Protein AF-A0A852LF50-F1 (afdb_monomer_lite)

Secondary structure (DSSP, 8-state):
----PPP-------TTB-EEEEEEEEGGGG-SS-----EEEEEEEESB--PPP-HHHHHHHHHHHTT---------

Organism: Urocolius indicus (NCBI:txid458196)

Structure (mmCIF, N/CA/C/O backbone):
data_AF-A0A852LF50-F1
#
_entry.id   AF-A0A852LF50-F1
#
loop_
_atom_site.group_PDB
_atom_site.id
_atom_site.type_symbol
_atom_site.label_atom_id
_atom_site.label_alt_id
_atom_site.label_comp_id
_atom_site.label_asym_id
_atom_site.label_entity_id
_atom_site.label_seq_id
_atom_site.pdbx_PDB_ins_code
_atom_site.Cartn_x
_atom_site.Cartn_y
_atom_site.Cartn_z
_atom_site.occupancy
_atom_site.B_iso_or_equiv
_atom_site.auth_seq_id
_atom_site.auth_comp_id
_atom_site.auth_asym_id
_atom_site.auth_atom_id
_atom_site.pdbx_PDB_model_num
ATOM 1 N N . GLY A 1 1 ? 25.655 30.651 5.791 1.00 36.09 1 GLY A N 1
ATOM 2 C CA . GLY A 1 1 ? 24.470 30.947 4.966 1.00 36.09 1 GLY A CA 1
ATOM 3 C C . GLY A 1 1 ? 24.173 29.691 4.194 1.00 36.09 1 GLY A C 1
ATOM 4 O O . GLY A 1 1 ? 25.119 29.152 3.641 1.00 36.09 1 GLY A O 1
ATOM 5 N N . GLY A 1 2 ? 22.954 29.172 4.323 1.00 42.09 2 GLY A N 1
ATOM 6 C CA . GLY A 1 2 ? 22.595 27.791 3.998 1.00 42.09 2 GLY A CA 1
ATOM 7 C C . GLY A 1 2 ? 22.827 27.379 2.547 1.00 42.09 2 GLY A C 1
ATOM 8 O O . GLY A 1 2 ? 22.749 28.191 1.628 1.00 42.09 2 GLY A O 1
ATOM 9 N N . ASP A 1 3 ? 23.105 26.093 2.381 1.00 45.78 3 ASP A N 1
ATOM 10 C CA . ASP A 1 3 ? 22.992 25.363 1.133 1.00 45.78 3 ASP A CA 1
ATOM 11 C C . ASP A 1 3 ? 21.506 25.188 0.784 1.00 45.78 3 ASP A C 1
ATOM 13 O O . ASP A 1 3 ? 20.805 24.329 1.311 1.00 45.78 3 ASP A O 1
ATOM 17 N N . GLU A 1 4 ? 20.991 26.022 -0.115 1.00 51.88 4 GLU A N 1
ATOM 18 C CA . GLU A 1 4 ? 19.752 25.697 -0.819 1.00 51.88 4 GLU A CA 1
ATOM 19 C C . GLU A 1 4 ? 20.085 24.628 -1.866 1.00 51.88 4 GLU A C 1
ATOM 21 O O . GLU A 1 4 ? 20.419 24.914 -3.017 1.00 51.88 4 GLU A O 1
ATOM 26 N N . GLY A 1 5 ? 20.073 23.367 -1.424 1.00 54.25 5 GLY A N 1
ATOM 27 C CA . GLY A 1 5 ? 20.089 22.216 -2.318 1.00 54.25 5 GLY A CA 1
ATOM 28 C C . GLY A 1 5 ? 18.926 22.290 -3.322 1.00 54.25 5 GLY A C 1
ATOM 29 O O . GLY A 1 5 ? 17.895 22.902 -3.030 1.00 54.25 5 GLY A O 1
ATOM 30 N N . PRO A 1 6 ? 19.073 21.693 -4.520 1.00 61.03 6 PRO A N 1
ATOM 31 C CA . PRO A 1 6 ? 18.065 21.781 -5.572 1.00 61.03 6 PRO A CA 1
ATOM 32 C C . PRO A 1 6 ? 16.700 21.294 -5.066 1.00 61.03 6 PRO A C 1
ATOM 34 O O . PRO A 1 6 ? 16.655 20.404 -4.210 1.00 61.03 6 PRO A O 1
ATOM 37 N N . PRO A 1 7 ? 15.584 21.838 -5.594 1.00 54.38 7 PRO A N 1
ATOM 38 C CA . PRO A 1 7 ? 14.255 21.432 -5.173 1.00 54.38 7 PRO A CA 1
ATOM 39 C C . PRO A 1 7 ? 14.151 19.925 -5.371 1.00 54.38 7 PRO A C 1
ATOM 41 O O . PRO A 1 7 ? 14.285 19.427 -6.491 1.00 54.38 7 PRO A O 1
ATOM 44 N N . PHE A 1 8 ? 13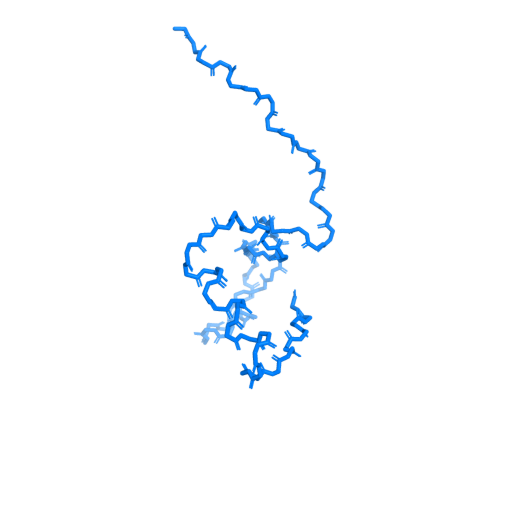.957 19.190 -4.274 1.00 53.97 8 PHE A N 1
ATOM 45 C CA . PHE A 1 8 ? 13.529 17.802 -4.339 1.00 53.97 8 PHE A CA 1
ATOM 46 C C . PHE A 1 8 ? 12.393 17.763 -5.353 1.00 53.97 8 PHE A C 1
ATOM 48 O O . PHE A 1 8 ? 11.395 18.457 -5.165 1.00 53.97 8 PHE A O 1
ATOM 55 N N . SER A 1 9 ? 12.588 17.041 -6.459 1.00 47.81 9 SER A N 1
ATOM 56 C CA . SER A 1 9 ? 11.557 16.837 -7.469 1.00 47.81 9 SER A CA 1
ATOM 57 C C . SER A 1 9 ? 10.386 16.153 -6.777 1.00 47.81 9 SER A C 1
ATOM 59 O O . SER A 1 9 ? 10.326 14.931 -6.661 1.00 47.81 9 SER A O 1
ATOM 61 N N . SER A 1 10 ? 9.471 16.957 -6.248 1.00 56.78 10 SER A N 1
ATOM 62 C CA . SER A 1 10 ? 8.219 16.547 -5.638 1.00 56.78 10 SER A CA 1
ATOM 63 C C . SER A 1 10 ? 7.232 16.263 -6.759 1.00 56.78 10 SER A C 1
ATOM 65 O O . SER A 1 10 ? 6.138 16.817 -6.831 1.00 56.78 10 SER A O 1
ATOM 67 N N . SER A 1 11 ? 7.634 15.368 -7.663 1.00 55.19 11 SER A N 1
ATOM 68 C CA . SER A 1 11 ? 6.658 14.662 -8.474 1.00 55.19 11 SER A CA 1
ATOM 69 C C . SER A 1 11 ? 5.717 13.962 -7.487 1.00 55.19 11 SER A C 1
ATOM 71 O O . SER A 1 11 ? 6.212 13.288 -6.574 1.00 55.19 11 SER A O 1
ATOM 73 N N . PRO A 1 12 ? 4.390 14.157 -7.586 1.00 57.69 12 PRO A N 1
ATOM 74 C CA . PRO A 1 12 ? 3.453 13.501 -6.687 1.00 57.69 12 PRO A CA 1
ATOM 75 C C . PRO A 1 12 ? 3.724 11.994 -6.715 1.00 57.69 12 PRO A C 1
ATOM 77 O O . PRO A 1 12 ? 4.005 11.460 -7.796 1.00 57.69 12 PRO A O 1
ATOM 80 N N . PRO A 1 13 ? 3.692 11.303 -5.560 1.00 56.28 13 PRO A N 1
ATOM 81 C CA . PRO A 1 13 ? 3.953 9.877 -5.529 1.00 56.28 13 PRO A CA 1
ATOM 82 C C . PRO A 1 13 ? 2.953 9.201 -6.463 1.00 56.28 13 PRO A C 1
ATOM 84 O O . PRO A 1 13 ? 1.745 9.221 -6.226 1.00 56.28 13 PRO A O 1
ATOM 87 N N . SER A 1 14 ? 3.452 8.626 -7.558 1.00 63.56 14 SER A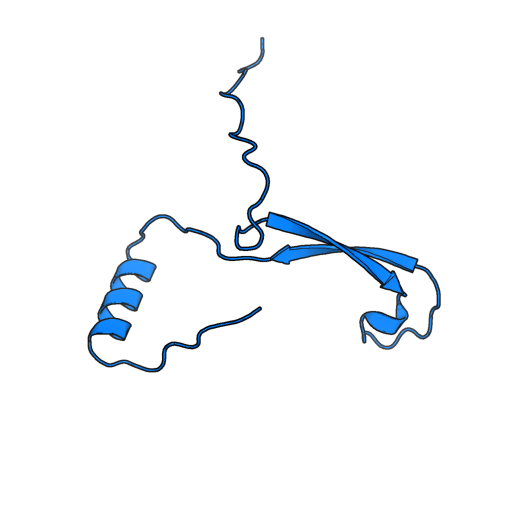 N 1
ATOM 88 C CA . SER A 1 14 ? 2.627 7.767 -8.393 1.00 63.56 14 SER A CA 1
ATOM 89 C C . SER A 1 14 ? 2.137 6.609 -7.516 1.00 63.56 14 SER A C 1
ATOM 91 O O . SER A 1 14 ? 2.849 6.219 -6.580 1.00 63.56 14 SER A O 1
ATOM 93 N N . PRO A 1 15 ? 0.947 6.038 -7.769 1.00 63.59 15 PRO A N 1
ATOM 94 C CA . PRO A 1 15 ? 0.369 4.997 -6.916 1.00 63.59 15 PRO A CA 1
ATOM 95 C C . PRO A 1 15 ? 1.300 3.788 -6.699 1.00 63.59 15 PRO A C 1
ATOM 97 O O . PRO A 1 15 ? 1.162 3.109 -5.684 1.00 63.59 15 PRO A O 1
ATOM 100 N N . GLY A 1 16 ? 2.301 3.587 -7.569 1.00 71.69 16 GLY A N 1
ATOM 101 C CA . GLY A 1 16 ? 3.347 2.565 -7.450 1.00 71.69 16 GLY A CA 1
ATOM 102 C C . GLY A 1 16 ? 4.724 3.037 -6.955 1.00 71.69 16 GLY A C 1
ATOM 103 O O . GLY A 1 16 ? 5.633 2.218 -6.885 1.00 71.69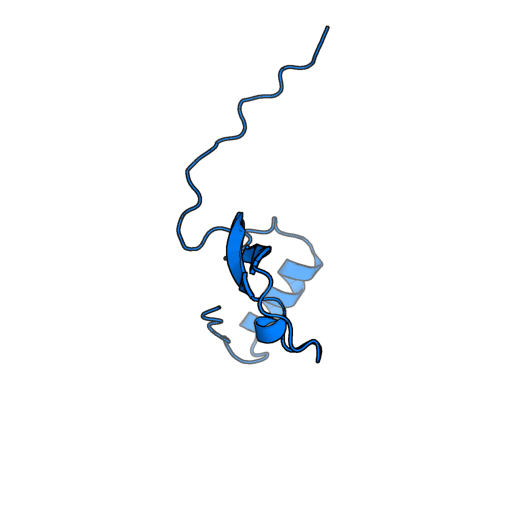 16 GLY A O 1
ATOM 104 N N . SER A 1 17 ? 4.923 4.313 -6.618 1.00 83.06 17 SER A N 1
ATOM 105 C CA . SER A 1 17 ? 6.213 4.822 -6.122 1.00 83.06 17 SER A CA 1
ATOM 106 C C . SER A 1 17 ? 6.430 4.542 -4.631 1.00 83.06 17 SER A C 1
ATOM 108 O O . SER A 1 17 ? 5.503 4.645 -3.818 1.00 83.06 17 SER A O 1
ATOM 110 N N . CYS A 1 18 ? 7.674 4.207 -4.279 1.00 90.19 18 CYS A N 1
ATOM 111 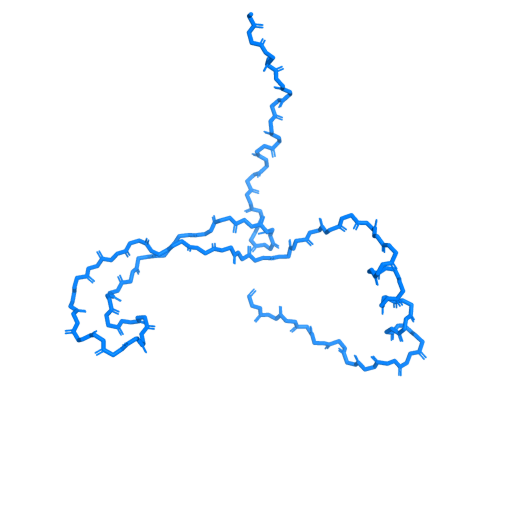C CA . CYS A 1 18 ? 8.160 4.074 -2.906 1.00 90.19 18 CYS A CA 1
ATOM 112 C C . CYS A 1 18 ? 8.025 5.398 -2.160 1.00 90.19 18 CYS A C 1
ATOM 114 O O . CYS A 1 18 ? 8.781 6.343 -2.385 1.00 90.19 18 CYS A O 1
ATOM 116 N N . SER A 1 19 ? 7.021 5.470 -1.299 1.00 90.25 19 SER A N 1
ATOM 117 C CA . SER A 1 19 ? 6.654 6.696 -0.600 1.00 90.25 19 SER A CA 1
ATOM 118 C C . SER A 1 19 ? 6.109 6.384 0.787 1.00 90.25 19 SER A C 1
ATOM 120 O O . SER A 1 19 ? 5.650 5.272 1.067 1.00 90.25 19 SER A O 1
ATOM 122 N N . LEU A 1 20 ? 6.183 7.380 1.671 1.00 93.94 20 LEU A N 1
ATOM 123 C CA . LEU A 1 20 ? 5.562 7.307 2.985 1.00 93.94 20 LEU A CA 1
ATOM 124 C C . LEU A 1 20 ? 4.050 7.494 2.834 1.00 93.94 20 LEU A C 1
ATOM 126 O O . LEU A 1 20 ? 3.580 8.511 2.326 1.00 93.94 20 LEU A O 1
ATOM 130 N N . ARG A 1 21 ? 3.291 6.514 3.307 1.00 93.38 21 ARG A N 1
ATOM 131 C CA . ARG A 1 21 ? 1.830 6.458 3.276 1.00 93.38 21 ARG A CA 1
ATOM 132 C C . ARG A 1 21 ? 1.296 6.588 4.693 1.00 93.38 21 ARG A C 1
ATOM 134 O O . ARG A 1 21 ? 2.000 6.318 5.663 1.00 93.38 21 ARG A O 1
ATOM 141 N N . SER A 1 22 ? 0.058 7.050 4.816 1.00 95.75 22 SER A N 1
ATOM 142 C CA . SER A 1 22 ? -0.618 7.212 6.104 1.00 95.75 22 SER A CA 1
ATOM 143 C C . SER A 1 22 ? -2.020 6.628 6.028 1.00 95.75 22 SER A C 1
ATOM 145 O O . SER A 1 22 ? -2.726 6.851 5.047 1.00 95.75 22 SER A O 1
ATOM 147 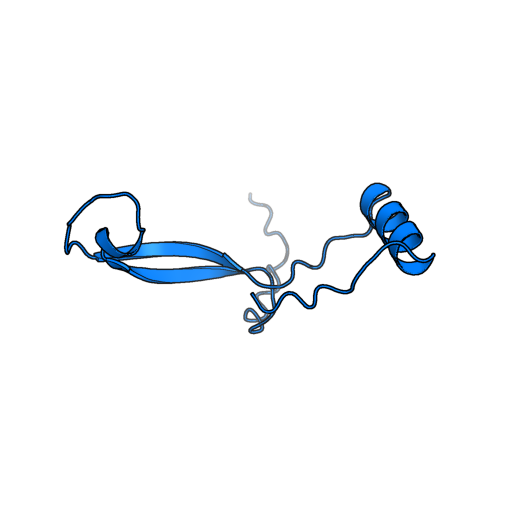N N . VAL A 1 23 ? -2.430 5.906 7.066 1.00 96.25 23 VAL A N 1
ATOM 148 C CA . VAL A 1 23 ? -3.771 5.327 7.195 1.00 96.25 23 VAL A CA 1
ATOM 149 C C . VAL A 1 23 ? -4.294 5.563 8.609 1.00 96.25 23 VAL A C 1
ATOM 151 O O . VAL A 1 23 ? -3.537 5.516 9.578 1.00 96.25 23 VAL A O 1
ATOM 154 N N . ARG A 1 24 ? -5.588 5.870 8.734 1.00 97.94 24 ARG A N 1
ATOM 155 C CA . ARG A 1 24 ? -6.262 5.981 10.033 1.00 97.94 24 ARG A CA 1
ATOM 156 C C . ARG A 1 24 ? -6.854 4.628 10.394 1.00 97.94 24 ARG A C 1
ATOM 158 O O . ARG A 1 24 ? -7.600 4.071 9.595 1.00 97.94 24 ARG A O 1
ATOM 165 N N . LEU A 1 25 ? -6.519 4.125 11.574 1.00 97.31 25 LEU A N 1
ATOM 166 C CA . LEU A 1 25 ? -6.995 2.836 12.081 1.00 97.31 25 LEU A CA 1
ATOM 167 C C . LEU A 1 25 ? -7.120 2.868 13.605 1.00 97.31 25 LEU A C 1
ATOM 169 O O . LEU A 1 25 ? -6.563 3.763 14.251 1.00 97.31 25 LEU A O 1
ATOM 173 N N . ARG A 1 26 ? -7.861 1.918 14.183 1.00 98.12 26 ARG A N 1
ATOM 174 C CA . ARG A 1 26 ? -7.953 1.773 15.643 1.00 98.12 26 ARG A CA 1
ATOM 175 C C . ARG A 1 26 ? -6.790 0.945 16.164 1.00 98.12 26 ARG A C 1
ATOM 177 O O . ARG A 1 26 ? -6.284 0.074 15.460 1.00 98.12 26 ARG A O 1
ATOM 184 N N . VAL A 1 27 ? -6.422 1.144 17.426 1.00 97.88 27 VAL A N 1
ATOM 185 C CA . VAL A 1 27 ? -5.367 0.356 18.090 1.00 97.88 27 VAL A CA 1
ATOM 186 C C . VAL A 1 27 ? -5.639 -1.150 17.984 1.00 97.88 27 VAL A C 1
ATOM 188 O O . VAL A 1 27 ? -4.724 -1.913 17.675 1.00 97.88 27 VAL A O 1
ATOM 191 N N . ARG A 1 28 ? -6.896 -1.585 18.166 1.00 97.88 28 ARG A N 1
ATOM 192 C CA . ARG A 1 28 ? -7.281 -3.002 18.024 1.00 97.88 28 ARG A CA 1
ATOM 193 C C . ARG A 1 28 ? -6.988 -3.590 16.639 1.00 97.88 28 ARG A C 1
ATOM 195 O O . ARG A 1 28 ? -6.682 -4.775 16.538 1.00 97.88 28 ARG A O 1
ATOM 202 N N . ASP A 1 29 ? -7.038 -2.768 15.592 1.00 97.62 29 ASP A N 1
ATOM 203 C CA . ASP A 1 29 ? -6.857 -3.208 14.206 1.00 97.62 29 ASP A CA 1
ATOM 204 C C . ASP A 1 29 ? -5.370 -3.496 13.886 1.00 97.62 29 ASP A C 1
ATOM 206 O O . ASP A 1 29 ? -5.071 -4.101 12.861 1.00 97.62 29 ASP A O 1
ATOM 210 N N . LEU A 1 30 ? -4.429 -3.128 14.772 1.00 96.25 30 LEU A N 1
ATOM 211 C CA . LEU A 1 30 ? -3.005 -3.483 14.647 1.00 96.25 30 LEU A CA 1
ATOM 212 C C . LEU A 1 30 ? -2.711 -4.966 14.935 1.00 96.25 30 LEU A C 1
ATOM 214 O O . LEU A 1 30 ? -1.610 -5.428 14.647 1.00 96.25 30 LEU A O 1
ATOM 218 N N . GLY A 1 31 ? -3.642 -5.709 15.547 1.00 95.75 31 GLY A N 1
ATOM 219 C CA . GLY A 1 31 ? -3.452 -7.137 15.837 1.00 95.75 31 GLY A CA 1
ATOM 220 C C . GLY A 1 31 ? -2.434 -7.451 16.946 1.00 95.75 31 GLY A C 1
ATOM 221 O O . GLY A 1 31 ? -1.979 -8.584 17.051 1.00 95.75 31 GLY A O 1
ATOM 222 N N . LEU A 1 32 ? -2.087 -6.475 17.793 1.00 96.44 32 LEU A N 1
ATOM 223 C CA . LEU A 1 32 ? -1.093 -6.619 18.873 1.00 96.44 32 LEU A CA 1
ATOM 224 C C . LEU A 1 32 ? -1.682 -7.083 20.222 1.00 96.44 32 LEU A C 1
ATOM 226 O O . LEU A 1 32 ? -0.979 -7.101 21.227 1.00 96.44 32 LEU A O 1
ATOM 230 N N . GLY A 1 33 ? -2.974 -7.429 20.270 1.00 96.75 33 GLY A N 1
ATOM 231 C CA . GLY A 1 33 ? -3.644 -7.915 21.486 1.00 96.75 33 GLY A CA 1
ATOM 232 C C . GLY A 1 33 ? -4.241 -6.835 22.401 1.00 96.75 33 GLY A C 1
ATOM 233 O O . GLY A 1 33 ? -4.729 -7.163 23.478 1.00 96.75 33 GLY A O 1
ATOM 234 N N . TYR A 1 34 ? -4.257 -5.563 21.986 1.00 96.56 34 TYR A N 1
ATOM 235 C CA . TYR A 1 34 ? -4.863 -4.463 22.749 1.00 96.56 34 TYR A CA 1
ATOM 236 C C . TYR A 1 34 ? -6.304 -4.175 22.288 1.00 96.56 34 TYR A C 1
ATOM 238 O O . TYR A 1 34 ? -6.495 -3.711 21.163 1.00 96.56 34 TYR A O 1
ATOM 246 N N . PRO A 1 35 ? -7.338 -4.373 23.130 1.00 95.75 35 PRO A N 1
ATOM 247 C CA . PRO A 1 35 ? -8.734 -4.173 22.738 1.00 95.75 35 PRO A CA 1
ATOM 248 C C . PRO A 1 35 ? -9.198 -2.704 22.863 1.00 95.75 35 PRO A C 1
ATOM 250 O O . PRO A 1 35 ? -10.258 -2.441 23.428 1.00 95.75 35 PRO A O 1
ATOM 253 N N . SER A 1 36 ? -8.428 -1.744 22.340 1.00 97.62 36 SER A N 1
ATOM 254 C CA . SER A 1 36 ? -8.730 -0.300 22.419 1.00 97.62 36 SER A CA 1
ATOM 255 C C . SER A 1 36 ? -9.397 0.249 21.144 1.00 97.62 36 SER A C 1
ATOM 257 O O . SER A 1 36 ? -9.019 -0.125 20.031 1.00 97.62 36 SER A O 1
ATOM 259 N N . ASP A 1 37 ? -10.368 1.158 21.318 1.00 97.06 37 ASP A N 1
ATOM 260 C CA . ASP A 1 37 ? -11.038 1.921 20.244 1.00 97.06 37 ASP A CA 1
ATOM 261 C C . ASP A 1 37 ? -10.369 3.264 19.921 1.00 97.06 37 ASP A C 1
ATOM 263 O O . ASP A 1 37 ? -10.835 4.000 19.048 1.00 97.06 37 ASP A O 1
ATOM 267 N N . GLU A 1 38 ? -9.266 3.595 20.594 1.00 98.25 38 GLU A N 1
ATOM 268 C CA . GLU A 1 38 ? -8.490 4.784 20.263 1.00 98.25 38 GLU A CA 1
ATOM 269 C C . GLU A 1 38 ? -8.008 4.724 18.804 1.00 98.25 38 GLU A C 1
ATOM 271 O O . GLU A 1 38 ? -7.580 3.678 18.307 1.00 98.25 38 GLU A O 1
ATOM 276 N N . THR A 1 39 ? -8.108 5.854 18.103 1.00 97.88 39 THR A N 1
ATOM 277 C CA . THR A 1 39 ?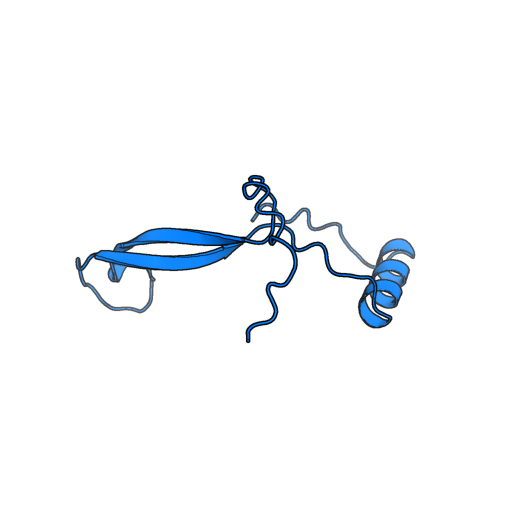 -7.747 5.970 16.686 1.00 97.88 39 THR A CA 1
ATOM 278 C C . THR A 1 39 ? -6.389 6.638 16.536 1.00 97.88 39 THR A C 1
ATOM 280 O O . THR A 1 39 ? -6.156 7.708 17.093 1.00 97.88 39 THR A O 1
ATOM 283 N N . LEU A 1 40 ? -5.522 6.054 15.709 1.00 97.12 40 LEU A N 1
ATOM 284 C CA . LEU A 1 40 ? -4.190 6.575 15.411 1.00 97.12 40 LEU A CA 1
ATOM 285 C C . LEU A 1 40 ? -3.968 6.754 13.907 1.00 97.12 40 LEU A C 1
ATOM 287 O O . LEU A 1 40 ? -4.651 6.161 13.068 1.00 97.12 40 LEU A O 1
ATOM 291 N N . VAL A 1 41 ? -2.990 7.594 13.563 1.00 97.94 41 VAL A N 1
ATOM 292 C CA . VAL A 1 41 ? -2.473 7.717 12.196 1.00 97.94 41 VAL A CA 1
ATOM 293 C C . VAL A 1 41 ? -1.247 6.821 12.077 1.00 97.94 41 VAL A C 1
ATOM 295 O O . VAL A 1 41 ? -0.174 7.161 12.574 1.00 97.94 41 VAL A O 1
ATOM 298 N N . PHE A 1 42 ? -1.400 5.684 11.407 1.00 96.94 42 PHE A N 1
ATOM 299 C CA . PHE A 1 42 ? -0.310 4.756 11.145 1.00 96.94 42 PHE A CA 1
ATOM 300 C C . PHE A 1 42 ? 0.419 5.164 9.867 1.00 96.94 42 PHE A C 1
ATOM 302 O O . PHE A 1 42 ? -0.213 5.351 8.824 1.00 96.94 42 PHE A O 1
ATOM 309 N N . ARG A 1 43 ? 1.745 5.309 9.942 1.00 96.25 43 ARG A N 1
ATOM 310 C CA . ARG A 1 43 ? 2.587 5.624 8.784 1.00 96.25 43 ARG A CA 1
ATOM 311 C C . ARG A 1 43 ? 3.428 4.421 8.396 1.00 96.25 43 ARG A C 1
ATOM 313 O O . ARG A 1 43 ? 4.030 3.792 9.258 1.00 96.25 43 ARG A O 1
ATOM 320 N N . TYR A 1 44 ? 3.499 4.146 7.102 1.00 94.50 44 TYR A N 1
ATOM 321 C CA . TYR A 1 44 ? 4.254 3.023 6.556 1.00 94.50 44 TYR A CA 1
ATOM 322 C C . TYR A 1 44 ? 4.849 3.387 5.198 1.00 94.50 44 TYR A C 1
ATOM 324 O O . TYR A 1 44 ? 4.324 4.248 4.495 1.00 94.50 44 TYR A O 1
ATOM 332 N N . CYS A 1 45 ? 5.949 2.744 4.819 1.00 92.75 45 CYS A N 1
ATOM 333 C CA . CYS A 1 45 ? 6.503 2.866 3.472 1.00 92.75 45 CYS A CA 1
ATOM 334 C C . CYS A 1 45 ? 5.846 1.826 2.560 1.00 92.75 45 CYS A C 1
ATOM 336 O O . CYS A 1 45 ? 5.712 0.670 2.956 1.00 92.75 45 CYS A O 1
ATOM 338 N N . GLY A 1 46 ? 5.452 2.217 1.348 1.00 90.00 46 GLY A N 1
ATOM 339 C CA . GLY A 1 46 ? 4.872 1.289 0.372 1.00 90.00 46 GLY A CA 1
ATOM 340 C C . GLY A 1 46 ? 5.096 1.729 -1.071 1.00 90.00 46 GLY A C 1
ATOM 341 O O . GLY A 1 46 ? 5.314 2.915 -1.331 1.00 90.00 46 GLY A O 1
ATOM 342 N N . GLY A 1 47 ? 5.000 0.779 -2.001 1.00 90.44 47 GLY A N 1
ATOM 343 C CA . GLY A 1 47 ? 5.286 0.956 -3.427 1.00 90.44 47 GLY A CA 1
ATOM 344 C C . GLY A 1 47 ? 6.666 0.436 -3.851 1.00 90.44 47 GLY A C 1
ATOM 345 O O . GLY A 1 47 ? 7.496 0.044 -3.030 1.00 90.44 47 GLY A O 1
ATOM 346 N N . GLY A 1 48 ? 6.919 0.444 -5.159 1.00 86.50 48 GLY A N 1
ATOM 347 C CA . GLY A 1 48 ? 8.177 0.011 -5.756 1.00 86.50 48 GLY A CA 1
ATOM 348 C C . GLY A 1 48 ? 9.290 1.033 -5.538 1.00 86.50 48 GLY A C 1
ATOM 349 O O . GLY A 1 48 ? 9.169 2.195 -5.931 1.00 86.50 48 GLY A O 1
ATOM 350 N N . CYS A 1 49 ? 10.391 0.602 -4.918 1.00 83.25 49 CYS A N 1
ATOM 351 C CA . CYS A 1 49 ? 11.573 1.436 -4.691 1.00 83.25 49 CYS A CA 1
ATOM 352 C C . CYS A 1 49 ? 12.585 1.214 -5.827 1.00 83.25 49 CYS A C 1
ATOM 354 O O . CYS A 1 49 ? 13.265 0.178 -5.832 1.00 83.25 49 CYS A O 1
ATOM 356 N N . PRO A 1 50 ? 12.712 2.145 -6.800 1.00 75.06 50 PRO A N 1
ATOM 357 C CA . PRO A 1 50 ? 13.762 2.063 -7.804 1.00 75.06 50 PRO A CA 1
ATOM 358 C C . PRO A 1 50 ? 15.108 2.237 -7.101 1.00 75.06 50 PRO A C 1
ATOM 360 O O . PRO A 1 50 ? 15.515 3.334 -6.734 1.00 75.06 50 PRO A O 1
ATOM 363 N N . THR A 1 51 ? 15.786 1.121 -6.861 1.00 74.06 51 THR A N 1
ATOM 364 C CA . THR A 1 51 ? 17.107 1.118 -6.239 1.00 74.06 51 THR A CA 1
ATOM 365 C C . THR A 1 51 ? 18.181 1.246 -7.316 1.00 74.06 51 THR A C 1
ATOM 367 O O . THR A 1 51 ? 18.098 0.564 -8.350 1.00 74.06 51 THR A O 1
ATOM 370 N N . PRO A 1 52 ? 19.213 2.084 -7.104 1.00 77.50 52 PRO A N 1
ATOM 371 C CA . PRO A 1 52 ? 20.342 2.140 -8.020 1.00 77.50 52 PRO A CA 1
ATOM 372 C C . PRO A 1 52 ? 20.995 0.750 -8.139 1.00 77.50 52 PRO A C 1
ATOM 374 O O . PRO A 1 52 ? 20.911 -0.072 -7.217 1.00 77.50 52 PRO A O 1
ATOM 377 N N . PRO A 1 53 ? 21.588 0.414 -9.296 1.00 83.50 53 PRO A N 1
ATOM 378 C CA . PRO A 1 53 ? 22.293 -0.850 -9.452 1.00 83.50 53 PRO A CA 1
ATOM 379 C C . PRO A 1 53 ? 23.455 -0.928 -8.455 1.00 83.50 53 PRO A C 1
ATOM 381 O O . PRO A 1 53 ? 24.260 -0.011 -8.348 1.00 83.50 53 PRO A O 1
ATOM 384 N N . ASN A 1 54 ? 23.539 -2.041 -7.731 1.00 90.38 54 ASN A N 1
ATOM 385 C CA . ASN A 1 54 ? 24.697 -2.403 -6.921 1.00 90.38 54 ASN A CA 1
ATOM 386 C C . ASN A 1 54 ? 25.081 -3.855 -7.231 1.00 90.38 54 ASN A C 1
ATOM 388 O O . ASN A 1 54 ? 24.269 -4.605 -7.783 1.00 90.38 54 ASN A O 1
ATOM 392 N N . ASN A 1 55 ? 26.301 -4.256 -6.870 1.00 94.12 55 ASN A N 1
ATOM 393 C CA . ASN A 1 55 ? 26.829 -5.581 -7.213 1.00 94.12 55 ASN A CA 1
ATOM 394 C C . ASN A 1 55 ? 25.914 -6.722 -6.736 1.00 94.12 55 ASN A C 1
ATOM 396 O O . ASN A 1 55 ? 25.661 -7.650 -7.496 1.00 94.12 55 ASN A O 1
ATOM 400 N N . HIS A 1 56 ? 25.343 -6.621 -5.531 1.00 91.19 56 HIS A N 1
ATOM 401 C CA . HIS A 1 56 ? 24.414 -7.620 -4.993 1.00 91.19 56 HIS A CA 1
ATOM 402 C C . HIS A 1 56 ? 23.136 -7.740 -5.840 1.00 91.19 56 HIS A C 1
ATOM 404 O O . HIS A 1 56 ? 22.720 -8.837 -6.206 1.00 91.19 56 HIS A O 1
ATOM 410 N N . ARG A 1 57 ? 22.525 -6.609 -6.210 1.00 86.75 57 ARG A N 1
ATOM 411 C CA . ARG A 1 57 ? 21.298 -6.568 -7.017 1.00 86.75 57 ARG A CA 1
ATOM 412 C C . ARG A 1 57 ? 21.542 -7.056 -8.442 1.00 86.75 57 ARG A C 1
ATOM 414 O O . ARG A 1 57 ? 20.689 -7.742 -8.996 1.00 86.75 57 ARG A O 1
ATOM 421 N N . LEU A 1 58 ? 22.692 -6.716 -9.024 1.00 91.62 58 LEU A N 1
ATOM 422 C CA . LEU A 1 58 ? 23.094 -7.178 -10.353 1.00 91.62 58 LEU A CA 1
ATOM 423 C C . LEU A 1 58 ? 23.348 -8.689 -10.362 1.00 91.62 58 LEU A C 1
ATOM 425 O O . LEU A 1 58 ? 22.806 -9.377 -11.225 1.00 91.62 58 LEU A O 1
ATOM 429 N N . ALA A 1 59 ? 24.085 -9.207 -9.376 1.00 92.50 59 ALA A N 1
ATOM 430 C CA . ALA A 1 59 ? 24.327 -10.640 -9.224 1.00 92.50 59 ALA A CA 1
ATOM 431 C C . ALA A 1 59 ? 23.013 -11.410 -9.036 1.00 92.50 59 ALA A C 1
ATOM 433 O O . ALA A 1 59 ? 22.743 -12.357 -9.769 1.00 92.50 59 ALA A O 1
ATOM 434 N N . LEU A 1 60 ? 22.141 -10.953 -8.131 1.00 90.25 60 LEU A N 1
ATOM 435 C CA . LEU A 1 60 ? 20.834 -11.574 -7.915 1.00 90.25 60 LEU A CA 1
ATOM 436 C C . LEU A 1 60 ? 19.952 -11.520 -9.172 1.00 90.25 60 LEU A C 1
ATOM 438 O O . LEU A 1 60 ? 19.272 -12.495 -9.483 1.00 90.25 60 LEU A O 1
ATOM 442 N N . LYS A 1 61 ? 19.968 -10.408 -9.921 1.00 89.06 61 LYS A N 1
ATOM 443 C CA . LYS A 1 61 ? 19.243 -10.294 -11.197 1.00 89.06 61 LYS A CA 1
ATOM 444 C C . LYS A 1 61 ? 19.768 -11.300 -12.223 1.00 89.06 61 LYS A C 1
ATOM 446 O O . LYS A 1 61 ? 18.962 -11.950 -12.879 1.00 89.06 61 LYS A O 1
ATOM 451 N N . ALA A 1 62 ? 21.087 -11.447 -12.342 1.00 90.94 62 ALA A N 1
ATOM 452 C CA . ALA A 1 62 ? 21.697 -12.426 -13.237 1.00 90.94 62 ALA A CA 1
ATOM 453 C C . ALA A 1 62 ? 21.291 -13.859 -12.857 1.00 90.94 62 ALA A C 1
ATOM 455 O O . ALA A 1 62 ? 20.833 -14.603 -13.716 1.00 90.94 62 ALA A O 1
ATOM 456 N N . LEU A 1 63 ? 21.352 -14.216 -11.570 1.00 91.50 63 LEU A N 1
ATOM 457 C CA . LEU A 1 63 ? 20.929 -15.535 -11.081 1.00 91.50 63 LEU A CA 1
ATOM 458 C C . LEU A 1 63 ? 19.450 -15.830 -11.377 1.00 91.50 63 LEU A C 1
ATOM 460 O O . LEU A 1 63 ? 19.118 -16.932 -11.808 1.00 91.50 63 LEU A O 1
ATOM 464 N N . LYS A 1 64 ? 18.564 -14.843 -11.194 1.00 89.31 64 LYS A N 1
ATOM 465 C CA . LYS A 1 64 ? 17.134 -14.984 -11.515 1.00 89.31 64 LYS A CA 1
ATOM 466 C C . LYS A 1 64 ? 16.903 -15.235 -13.007 1.00 89.31 64 LYS A C 1
ATOM 468 O O . LYS A 1 64 ? 16.159 -16.146 -13.354 1.00 89.31 64 LYS A O 1
ATOM 473 N N . LEU A 1 65 ? 17.571 -14.470 -13.876 1.00 88.19 65 LEU A N 1
ATOM 474 C CA . LEU A 1 65 ? 17.451 -14.602 -15.336 1.00 88.19 65 LEU A CA 1
ATOM 475 C C . LEU A 1 65 ? 18.019 -15.923 -15.871 1.00 88.19 65 LEU A C 1
ATOM 477 O O . LEU A 1 65 ? 17.536 -16.429 -16.877 1.00 88.19 65 LEU A O 1
ATOM 481 N N . LEU A 1 66 ? 19.024 -16.487 -15.199 1.00 81.81 66 LEU A N 1
ATOM 482 C CA . LEU A 1 66 ? 19.655 -17.751 -15.581 1.00 81.81 66 LEU A CA 1
ATOM 483 C C . LEU A 1 66 ? 18.848 -19.000 -15.165 1.00 81.81 66 LEU A C 1
ATOM 485 O O . LEU A 1 66 ? 19.280 -20.109 -15.464 1.00 81.81 66 LEU A O 1
ATOM 489 N N . GLY A 1 67 ? 17.679 -18.848 -14.525 1.00 67.75 67 GLY A N 1
ATOM 490 C CA . GLY A 1 67 ? 16.784 -19.972 -14.205 1.00 67.75 67 GLY A CA 1
ATOM 491 C C . GLY A 1 67 ? 16.635 -20.294 -12.715 1.00 67.75 67 GLY A C 1
ATOM 492 O O . GLY A 1 67 ? 16.431 -21.449 -12.353 1.00 67.75 67 GLY A O 1
ATOM 493 N N . GLY A 1 68 ? 16.712 -19.286 -11.840 1.00 60.28 68 GLY A N 1
ATOM 494 C CA . GLY A 1 68 ? 16.517 -19.425 -10.393 1.00 60.28 68 GLY A CA 1
ATOM 495 C C . GLY A 1 68 ? 15.236 -18.772 -9.856 1.00 60.28 68 GLY A C 1
ATOM 496 O O . GLY A 1 68 ? 15.335 -17.851 -9.053 1.00 60.28 68 GLY A O 1
ATOM 497 N N . GLY A 1 69 ? 14.060 -19.254 -10.276 1.00 53.72 69 GLY A N 1
ATOM 498 C CA . GLY A 1 69 ? 12.808 -19.197 -9.498 1.00 53.72 69 GLY A CA 1
ATOM 499 C C . GLY A 1 69 ? 11.967 -17.906 -9.511 1.00 53.72 69 GLY A C 1
ATOM 500 O O . GLY A 1 69 ? 12.326 -16.907 -8.898 1.00 53.72 69 GLY A O 1
ATOM 501 N N . SER A 1 70 ? 10.775 -18.033 -10.113 1.00 51.53 70 SER A N 1
ATOM 502 C CA . SER A 1 70 ? 9.502 -17.339 -9.842 1.00 51.53 70 SER A CA 1
ATOM 503 C C . SER A 1 70 ? 9.524 -15.811 -9.718 1.00 51.53 70 SER A C 1
ATOM 505 O O . SER A 1 70 ? 9.813 -15.241 -8.665 1.00 51.53 70 SER A O 1
ATOM 507 N N . GLU A 1 71 ? 9.044 -15.154 -10.772 1.00 51.97 71 GLU A N 1
ATOM 508 C CA . GLU A 1 71 ? 8.402 -13.842 -10.701 1.00 51.97 71 GLU A CA 1
ATOM 509 C C . GLU A 1 71 ? 7.226 -13.909 -9.715 1.00 51.97 71 GLU A C 1
ATOM 511 O O . GLU A 1 71 ? 6.105 -14.272 -10.047 1.00 51.97 71 GLU A O 1
ATOM 516 N N . GLY A 1 72 ? 7.502 -13.608 -8.449 1.00 52.16 72 GLY A N 1
ATOM 517 C CA . GLY A 1 72 ? 6.481 -13.146 -7.526 1.00 52.16 72 GLY A CA 1
ATOM 518 C C . GLY A 1 72 ? 6.160 -11.708 -7.898 1.00 52.16 72 GLY A C 1
ATOM 519 O O . GLY A 1 72 ? 6.821 -10.788 -7.413 1.00 52.16 72 GLY A O 1
ATOM 520 N N . GLU A 1 73 ? 5.191 -11.532 -8.791 1.00 48.09 73 GLU A N 1
ATOM 521 C CA . GLU A 1 73 ? 4.498 -10.270 -9.026 1.00 48.09 73 GLU A CA 1
ATOM 522 C C . GLU A 1 73 ? 3.809 -9.883 -7.707 1.00 48.09 73 GLU A C 1
ATOM 524 O O . GLU A 1 73 ? 2.691 -10.285 -7.393 1.00 48.09 73 GLU A O 1
ATOM 529 N N . GLY A 1 74 ? 4.568 -9.223 -6.834 1.00 45.84 74 GLY A N 1
ATOM 530 C CA . GLY A 1 74 ? 4.100 -8.777 -5.534 1.00 45.84 74 GLY A CA 1
ATOM 531 C C . GLY A 1 74 ? 3.164 -7.596 -5.717 1.00 45.84 74 GLY A C 1
ATOM 532 O O . GLY A 1 74 ? 3.617 -6.455 -5.711 1.00 45.84 74 GLY A O 1
ATOM 533 N N . ASN A 1 75 ? 1.872 -7.874 -5.870 1.00 39.59 75 ASN A N 1
ATOM 534 C CA . ASN A 1 75 ? 0.816 -6.901 -5.626 1.00 39.59 75 ASN A CA 1
ATOM 535 C C . ASN A 1 75 ? 0.705 -6.686 -4.107 1.00 39.59 75 ASN A C 1
ATOM 537 O O . ASN A 1 75 ? -0.071 -7.366 -3.434 1.00 39.59 75 ASN A O 1
ATOM 541 N N . TRP A 1 76 ? 1.535 -5.782 -3.584 1.00 44.34 76 TRP A N 1
ATOM 542 C CA . TRP A 1 76 ? 1.435 -5.220 -2.236 1.00 44.34 76 TRP A CA 1
ATOM 543 C C . TRP A 1 76 ? 1.282 -3.704 -2.331 1.00 44.34 76 TRP A C 1
ATOM 545 O O . TRP A 1 76 ? 2.143 -3.063 -2.982 1.00 44.34 76 TRP A O 1
#

Radius of gyration: 19.28 Å; chains: 1; bounding box: 38×51×38 Å

InterPro domains:
  IPR029034 Cystine-knot cytokine [G3DSA:2.10.90.10] (13-73)
  IPR029034 Cystine-knot cytokine [SSF57501] (16-63)
  IPR043401 Glial cell line-derived neurotrophic factor family [PTHR12173] (16-64)

Foldseek 3Di:
DDDPDDPPPPPDADPQEFDKDWDKDAPVVVVPPDPGRDIDIDIDTGHDYPDDDDPVNVVVVVVVVVPPDDDPPDPD

pLDDT: mean 78.8, std 19.61, range [36.09, 98.25]

Sequence (76 aa):
GGDEGPPFSSSPPSPGSCSLRSVRLRVRDLGLGYPSDETLVFRYCGGGCPTPPNNHRLALKALKLLGGGSEGEGNW